Protein AF-A0A966XXE5-F1 (afdb_monomer_lite)

Sequence (181 aa):
MPIALIVLILVLIAVMVFAWRRLRASRRVDFIRHYSLPIGLYEKLRKRRPDLTTKDCQLVGNALRQFFLAHLASGRRFVSMPSQVVDDLWHEFILYTRNYQDFCHEAFGRFMHHTPAVVMTGEKNANSGLRRCWWYACKEENINPRKPLRLPLLFALDAKLNIADGFRYLPNCHITGLQAG

Foldseek 3Di:
DVVVVVVVVVVVVVVVVVVVVVVLLVQLLVCLQPPDQDPCLLVQLCVVVVLDDPVLSVLLSNLLSLQLQLCSVLVNDAAAQQKPSNVSSVVSSVVVVVSQQVNCCSNPVGHDDDDDNVVVPPDPVHLVRHLSSLCSLCVVVVADSVQGPDGRSSNCSCVVSVPPQIFDDDSPDPSDDRPRD

Radius of gyration: 19.24 Å; chains: 1; bounding box: 54×40×59 Å

Structure (mmCIF, N/CA/C/O backbone):
data_AF-A0A966XXE5-F1
#
_entry.id   AF-A0A966XXE5-F1
#
loop_
_atom_site.group_PDB
_atom_site.id
_atom_site.type_symbol
_atom_site.label_atom_id
_atom_site.label_alt_id
_atom_site.label_comp_id
_atom_site.label_asym_id
_atom_site.label_entity_id
_atom_site.label_seq_id
_atom_site.pdbx_PDB_ins_code
_atom_site.Cartn_x
_atom_site.Cartn_y
_atom_site.Cartn_z
_atom_site.occupancy
_atom_site.B_iso_or_equiv
_atom_site.auth_seq_id
_atom_site.auth_comp_id
_atom_site.auth_asym_id
_atom_site.auth_atom_id
_atom_site.pdbx_PDB_model_num
ATOM 1 N N . MET A 1 1 ? -32.373 5.607 40.823 1.00 66.25 1 MET A N 1
ATOM 2 C CA . MET A 1 1 ? -32.800 6.073 39.482 1.00 66.25 1 MET A CA 1
ATOM 3 C C . MET A 1 1 ? -31.723 6.843 38.703 1.00 66.25 1 MET A C 1
ATOM 5 O O . MET A 1 1 ? -31.506 6.461 37.560 1.00 66.25 1 MET A O 1
ATOM 9 N N . PRO A 1 2 ? -30.987 7.832 39.257 1.00 87.88 2 PRO A N 1
ATOM 10 C CA . PRO A 1 2 ? -30.002 8.592 38.466 1.00 87.88 2 PRO A CA 1
ATOM 11 C C . PRO A 1 2 ? -28.780 7.760 38.042 1.00 87.88 2 PRO A C 1
ATOM 13 O O . PRO A 1 2 ? -28.294 7.909 36.928 1.00 87.88 2 PRO A O 1
ATOM 16 N N . ILE A 1 3 ? -28.335 6.814 38.879 1.00 92.75 3 ILE A N 1
ATOM 17 C CA . ILE A 1 3 ? -27.187 5.938 38.575 1.00 92.75 3 ILE A CA 1
ATOM 18 C C . ILE A 1 3 ? -27.462 5.051 37.351 1.00 92.75 3 ILE A C 1
ATOM 20 O O . ILE A 1 3 ? -26.616 4.944 36.471 1.00 92.75 3 ILE A O 1
ATOM 24 N N . ALA A 1 4 ? -28.656 4.459 37.254 1.00 93.69 4 ALA A N 1
ATOM 25 C CA . ALA A 1 4 ? -29.028 3.610 36.120 1.00 93.69 4 ALA A CA 1
ATOM 26 C C . ALA A 1 4 ? -29.073 4.399 34.800 1.00 93.69 4 ALA A C 1
ATOM 28 O O . ALA A 1 4 ? -28.606 3.908 33.775 1.00 93.69 4 ALA A O 1
ATOM 29 N N . LEU A 1 5 ? -29.569 5.641 34.840 1.00 95.94 5 LEU A N 1
ATOM 30 C CA . LEU A 1 5 ? -29.577 6.537 33.684 1.00 95.94 5 LEU A CA 1
ATOM 31 C C . LEU A 1 5 ? -28.152 6.918 33.254 1.00 95.94 5 LEU A C 1
ATOM 33 O O . LEU A 1 5 ? -27.840 6.872 32.068 1.00 95.94 5 LEU A O 1
ATOM 37 N N . ILE A 1 6 ? -27.269 7.230 34.210 1.00 96.75 6 ILE A N 1
ATOM 38 C CA . ILE A 1 6 ? -25.854 7.527 33.936 1.00 96.75 6 ILE A CA 1
ATOM 39 C C . ILE A 1 6 ? -25.163 6.318 33.294 1.00 96.75 6 ILE A C 1
ATOM 41 O O . ILE A 1 6 ? -24.502 6.466 32.268 1.00 96.75 6 ILE A O 1
ATOM 45 N N . VAL A 1 7 ? -25.345 5.117 33.851 1.00 97.31 7 VAL A N 1
ATOM 46 C CA . VAL A 1 7 ? -24.767 3.883 33.295 1.00 97.31 7 VAL A CA 1
ATOM 47 C C . VAL A 1 7 ? -25.273 3.636 31.873 1.00 97.31 7 VAL A C 1
ATOM 49 O O . VAL A 1 7 ? -24.467 3.360 30.986 1.00 97.31 7 VAL A O 1
ATOM 52 N N . LEU A 1 8 ? -26.575 3.796 31.624 1.00 97.50 8 LEU A N 1
ATOM 53 C CA . LEU A 1 8 ? -27.151 3.646 30.288 1.00 97.50 8 LEU A CA 1
ATOM 54 C C . LEU A 1 8 ? -26.536 4.634 29.286 1.00 97.50 8 LEU A C 1
ATOM 56 O O . LEU A 1 8 ? -26.139 4.228 28.195 1.00 97.50 8 LEU A O 1
ATOM 60 N N . ILE A 1 9 ? -26.396 5.909 29.661 1.00 97.62 9 ILE A N 1
ATOM 61 C CA . ILE A 1 9 ? -25.771 6.933 28.812 1.00 97.62 9 ILE A CA 1
ATOM 62 C C . ILE A 1 9 ? -24.317 6.563 28.492 1.00 97.62 9 ILE A C 1
ATOM 64 O O . ILE A 1 9 ? -23.912 6.627 27.331 1.00 97.62 9 ILE A O 1
ATOM 68 N N . LEU A 1 10 ? -23.536 6.123 29.484 1.00 97.94 10 LEU A N 1
ATOM 69 C CA . LEU A 1 10 ? -22.144 5.710 29.272 1.00 97.94 10 LEU A CA 1
ATOM 70 C C . LEU A 1 10 ? -22.034 4.513 28.320 1.00 97.94 10 LEU A C 1
ATOM 72 O O . LEU A 1 10 ? -21.169 4.505 27.442 1.00 97.94 10 LEU A O 1
ATOM 76 N N . VAL A 1 11 ? -22.930 3.530 28.445 1.00 98.00 11 VAL A N 1
ATOM 77 C CA . VAL A 1 11 ? -22.993 2.380 27.532 1.00 98.00 11 VAL A CA 1
ATOM 78 C C . VAL A 1 11 ? -23.339 2.833 26.112 1.00 98.00 11 VAL A C 1
ATOM 80 O O . VAL A 1 11 ? -22.660 2.433 25.165 1.00 98.00 11 VAL A O 1
ATOM 83 N N . LEU A 1 12 ? -24.332 3.710 25.945 1.00 98.00 12 LEU A N 1
ATOM 84 C CA . LEU A 1 12 ? -24.717 4.242 24.633 1.00 98.00 12 LEU A CA 1
ATOM 85 C C . LEU A 1 12 ? -23.574 5.025 23.972 1.00 98.00 12 LEU A C 1
ATOM 87 O O . LEU A 1 12 ? -23.303 4.830 22.785 1.00 98.00 12 LEU A O 1
ATOM 91 N N . ILE A 1 13 ? -22.852 5.852 24.734 1.00 97.88 13 ILE A N 1
ATOM 92 C CA . ILE A 1 13 ? -21.663 6.566 24.247 1.00 97.88 13 ILE A CA 1
ATOM 93 C C . ILE A 1 13 ? -20.580 5.572 23.815 1.00 97.88 13 ILE A C 1
ATOM 95 O O . ILE A 1 13 ? -20.019 5.713 22.727 1.00 97.88 13 ILE A O 1
ATOM 99 N N . ALA A 1 14 ? -20.300 4.542 24.619 1.00 97.44 14 ALA A N 1
ATOM 100 C CA . ALA A 1 14 ? -19.296 3.535 24.286 1.00 97.44 14 ALA A CA 1
ATOM 101 C C . ALA A 1 14 ? -19.641 2.782 22.988 1.00 97.44 14 ALA A C 1
ATOM 103 O O . ALA A 1 14 ? -18.774 2.613 22.124 1.00 97.44 14 ALA A O 1
ATOM 104 N N . VAL A 1 15 ? -20.909 2.394 22.812 1.00 97.75 15 VAL A N 1
ATOM 105 C CA . VAL A 1 15 ? -21.410 1.753 21.585 1.00 97.75 15 VAL A CA 1
ATOM 106 C C . VAL A 1 15 ? -21.272 2.689 20.384 1.00 97.75 15 VAL A C 1
ATOM 108 O O . VAL A 1 15 ? -20.756 2.279 19.343 1.00 97.75 15 VAL A O 1
ATOM 111 N N . MET A 1 16 ? -21.658 3.958 20.529 1.00 97.56 16 MET A N 1
ATOM 112 C CA . MET A 1 16 ? -21.568 4.957 19.463 1.00 97.56 16 MET A CA 1
ATOM 113 C C . MET A 1 16 ? -20.117 5.213 19.037 1.00 97.56 16 MET A C 1
ATOM 115 O O . MET A 1 16 ? -19.809 5.214 17.844 1.00 97.56 16 MET A O 1
ATOM 119 N N . VAL A 1 17 ? -19.195 5.353 19.995 1.00 97.06 17 VAL A N 1
ATOM 120 C CA . VAL A 1 17 ? -17.760 5.507 19.716 1.00 97.06 17 VAL A CA 1
ATOM 121 C C . VAL A 1 17 ? -17.206 4.259 19.033 1.00 97.06 17 VAL A C 1
ATOM 123 O O . VAL A 1 17 ? -16.448 4.375 18.067 1.00 97.06 17 VAL A O 1
ATOM 126 N N . PHE A 1 18 ? -17.575 3.061 19.489 1.00 96.56 18 PHE A N 1
ATOM 127 C CA . PHE A 1 18 ? -17.141 1.815 18.862 1.00 96.56 18 PHE A CA 1
ATOM 128 C C . PHE A 1 18 ? -17.624 1.710 17.409 1.00 96.56 18 PHE A C 1
ATOM 130 O O . PHE A 1 18 ? -16.816 1.438 16.514 1.00 96.56 18 PHE A O 1
ATOM 137 N N . ALA A 1 19 ? -18.904 1.996 17.158 1.00 96.56 19 ALA A N 1
ATOM 138 C CA . ALA A 1 19 ? -19.490 2.001 15.822 1.00 96.56 19 ALA A CA 1
ATOM 139 C C . ALA A 1 19 ? -18.803 3.031 14.912 1.00 96.56 19 ALA A C 1
ATOM 141 O O . ALA A 1 19 ? -18.364 2.693 13.813 1.00 96.56 19 ALA A O 1
ATOM 142 N N . TRP A 1 20 ? -18.603 4.261 15.392 1.00 96.25 20 TRP A N 1
ATOM 143 C CA . TRP A 1 20 ? -17.900 5.301 14.640 1.00 96.25 20 TRP A CA 1
ATOM 144 C C . TRP A 1 20 ? -16.457 4.906 14.307 1.00 96.25 20 TRP A C 1
ATOM 146 O O . TRP A 1 20 ? -16.012 5.086 13.173 1.00 96.25 20 TRP A O 1
ATOM 156 N N . ARG A 1 21 ? -15.721 4.306 15.254 1.00 94.06 21 ARG A N 1
ATOM 157 C CA . ARG A 1 21 ? -14.352 3.819 15.013 1.00 94.06 21 ARG A CA 1
ATOM 158 C C . ARG A 1 21 ? -14.319 2.723 13.952 1.00 94.06 21 ARG A C 1
ATOM 160 O O . ARG A 1 21 ? -13.425 2.737 13.107 1.00 94.06 21 ARG A O 1
ATOM 167 N N . ARG A 1 22 ? -15.284 1.799 13.977 1.00 93.69 22 ARG A N 1
ATOM 168 C CA . ARG A 1 22 ? -15.431 0.733 12.974 1.00 93.69 22 ARG A CA 1
ATOM 169 C C . ARG A 1 22 ? -15.753 1.303 11.593 1.00 93.69 22 ARG A C 1
ATOM 171 O O . ARG A 1 22 ? -15.059 0.972 10.636 1.00 93.69 22 ARG A O 1
ATOM 178 N N . LEU A 1 23 ? -16.725 2.210 11.504 1.00 95.06 23 LEU A N 1
ATOM 179 C CA . LEU A 1 23 ? -17.092 2.881 10.254 1.00 95.06 23 LEU A CA 1
ATOM 180 C C . LEU A 1 23 ? -15.924 3.685 9.683 1.00 95.06 23 LEU A C 1
ATOM 182 O O . LEU A 1 23 ? -15.615 3.577 8.501 1.00 95.06 23 LEU A O 1
ATOM 186 N N . ARG A 1 24 ? -15.221 4.449 10.525 1.00 95.06 24 ARG A N 1
ATOM 187 C CA . ARG A 1 24 ? -14.042 5.211 10.106 1.00 95.06 24 ARG A CA 1
ATOM 188 C C . ARG A 1 24 ? -12.922 4.299 9.609 1.00 95.06 24 ARG A C 1
ATOM 190 O O . ARG A 1 24 ? -12.264 4.647 8.636 1.00 95.06 24 ARG A O 1
ATOM 197 N N . ALA A 1 25 ? -12.702 3.151 10.251 1.00 93.81 25 ALA A N 1
ATOM 198 C CA . ALA A 1 25 ? -11.729 2.169 9.779 1.00 93.81 25 ALA A CA 1
ATOM 199 C C . ALA A 1 25 ? -12.117 1.598 8.405 1.00 93.81 25 ALA A C 1
ATOM 201 O O . ALA A 1 25 ? -11.260 1.544 7.528 1.00 93.81 25 ALA A O 1
ATOM 202 N N . SER A 1 26 ? -13.395 1.258 8.194 1.00 96.19 26 SER A N 1
ATOM 203 C CA . SER A 1 26 ? -13.898 0.790 6.892 1.00 96.19 26 SER A CA 1
ATOM 204 C C . SER A 1 26 ? -13.707 1.840 5.801 1.00 96.19 26 SER A C 1
ATOM 206 O O . SER A 1 26 ? -13.093 1.555 4.782 1.00 96.19 26 SER A O 1
ATOM 208 N N . ARG A 1 27 ? -14.117 3.091 6.054 1.00 97.75 27 ARG A N 1
ATOM 209 C CA . ARG A 1 27 ? -13.975 4.188 5.081 1.00 97.75 27 ARG A CA 1
ATOM 210 C C . ARG A 1 27 ? -12.526 4.408 4.647 1.00 97.75 27 ARG A C 1
ATOM 212 O O . ARG A 1 27 ? -12.280 4.670 3.479 1.00 97.75 27 ARG A O 1
ATOM 219 N N . ARG A 1 28 ? -11.565 4.285 5.570 1.00 98.38 28 ARG A N 1
ATOM 220 C CA . ARG A 1 28 ? -10.131 4.405 5.253 1.00 98.38 28 ARG A CA 1
ATOM 221 C C . ARG A 1 28 ? -9.637 3.261 4.364 1.00 98.38 28 ARG A C 1
ATOM 223 O O . ARG A 1 28 ? -8.838 3.501 3.467 1.00 98.38 28 ARG A O 1
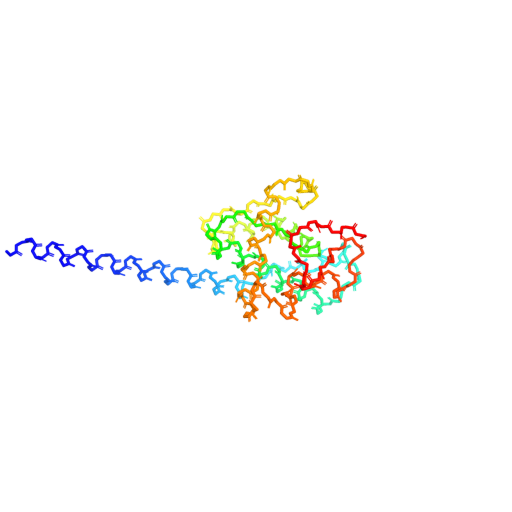ATOM 230 N N . VAL A 1 29 ? -10.114 2.038 4.597 1.00 98.19 29 VAL A N 1
ATOM 231 C CA . VAL A 1 29 ? -9.820 0.883 3.731 1.00 98.19 29 VAL A CA 1
ATOM 232 C C . VAL A 1 29 ? -10.388 1.110 2.331 1.00 98.19 29 VAL A C 1
ATOM 234 O O . VAL A 1 29 ? -9.655 0.984 1.351 1.00 98.19 29 VAL A O 1
ATOM 237 N N . ASP A 1 30 ? -11.657 1.507 2.239 1.00 98.19 30 ASP A N 1
ATOM 238 C CA . ASP A 1 30 ? -12.328 1.752 0.959 1.00 98.19 30 ASP A CA 1
ATOM 239 C C . ASP A 1 30 ? -11.669 2.899 0.188 1.00 98.19 30 ASP A C 1
ATOM 241 O O . ASP A 1 30 ? -11.454 2.780 -1.020 1.00 98.19 30 ASP A O 1
ATOM 245 N N . PHE A 1 31 ? -11.269 3.963 0.891 1.00 98.69 31 PHE A N 1
ATOM 246 C CA . PHE A 1 31 ? -10.501 5.067 0.325 1.00 98.69 31 PHE A CA 1
ATOM 247 C C . PHE A 1 31 ? -9.190 4.582 -0.300 1.00 98.69 31 PHE A C 1
ATOM 249 O O . PHE A 1 31 ? -8.942 4.864 -1.467 1.00 98.69 31 PHE A O 1
ATOM 256 N N . ILE A 1 32 ? -8.370 3.808 0.425 1.00 98.62 32 ILE A N 1
ATOM 257 C CA . ILE A 1 32 ? -7.089 3.310 -0.108 1.00 98.62 32 ILE A CA 1
ATOM 258 C C . ILE A 1 32 ? -7.313 2.423 -1.340 1.00 98.62 32 ILE A C 1
ATOM 260 O O . ILE A 1 32 ? -6.593 2.565 -2.327 1.00 98.62 32 ILE A O 1
ATOM 264 N N . ARG A 1 33 ? -8.312 1.530 -1.308 1.00 97.62 33 ARG A N 1
ATOM 265 C CA . ARG A 1 33 ? -8.606 0.597 -2.412 1.00 97.62 33 ARG A CA 1
ATOM 266 C C . ARG A 1 33 ? -8.994 1.307 -3.708 1.00 97.62 33 AR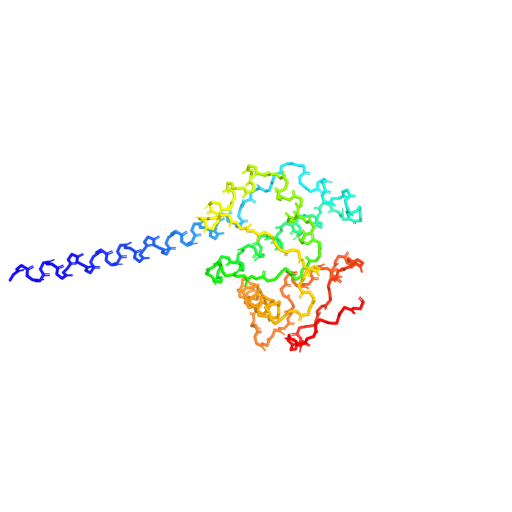G A C 1
ATOM 268 O O . ARG A 1 33 ? -8.582 0.866 -4.777 1.00 97.62 33 ARG A O 1
ATOM 275 N N . HIS A 1 34 ? -9.740 2.405 -3.611 1.00 97.62 34 HIS A N 1
ATOM 276 C CA . HIS A 1 34 ? -10.285 3.111 -4.775 1.00 97.62 34 HIS A CA 1
ATOM 277 C C . HIS A 1 34 ? -9.576 4.436 -5.075 1.00 97.62 34 HIS A C 1
ATOM 279 O O . HIS A 1 34 ? -9.964 5.143 -6.004 1.00 97.62 34 HIS A O 1
ATOM 285 N N . TYR A 1 35 ? -8.527 4.780 -4.321 1.00 97.94 35 TYR A N 1
ATOM 286 C CA . TYR A 1 35 ? -7.781 6.012 -4.543 1.00 97.94 35 TYR A CA 1
ATOM 287 C C . TYR A 1 35 ? -7.220 6.056 -5.965 1.00 97.94 35 TYR A C 1
ATOM 289 O O . TYR A 1 35 ? -6.522 5.134 -6.405 1.00 97.94 35 TYR A O 1
ATOM 297 N N . SER A 1 36 ? -7.511 7.143 -6.674 1.00 96.94 36 SER A N 1
ATOM 298 C CA . SER A 1 36 ? -6.969 7.409 -8.003 1.00 96.94 36 SER A CA 1
ATOM 299 C C . SER A 1 36 ? -5.612 8.084 -7.857 1.00 96.94 36 SER A C 1
ATOM 301 O O . SER A 1 36 ? -5.520 9.196 -7.341 1.00 96.94 36 SER A O 1
ATOM 303 N N . LEU A 1 37 ? -4.557 7.390 -8.284 1.00 96.75 37 LEU A N 1
ATOM 304 C CA . LEU A 1 37 ? -3.207 7.945 -8.264 1.00 96.75 37 LEU A CA 1
ATOM 305 C C . LEU A 1 37 ? -3.109 9.156 -9.215 1.00 96.75 37 LEU A C 1
ATOM 307 O O . LEU A 1 37 ? -3.824 9.186 -10.220 1.00 96.75 37 LEU A O 1
ATOM 311 N N . PRO A 1 38 ? -2.242 10.144 -8.919 1.00 97.12 38 PRO A N 1
ATOM 312 C CA . PRO A 1 38 ? -2.091 11.339 -9.743 1.00 97.12 38 PRO A CA 1
ATOM 313 C C . PRO A 1 38 ? -1.801 11.047 -11.220 1.00 97.12 38 PRO A C 1
ATOM 315 O O . PRO A 1 38 ? -1.063 10.121 -11.562 1.00 97.12 38 PRO A O 1
ATOM 318 N N . ILE A 1 39 ? -2.338 11.898 -12.096 1.00 94.62 39 ILE A N 1
ATOM 319 C CA . ILE A 1 39 ? -2.039 11.881 -13.533 1.00 94.62 39 ILE A CA 1
ATOM 320 C C . ILE A 1 39 ? -0.533 12.112 -13.734 1.00 94.62 39 ILE A C 1
ATOM 322 O O . ILE A 1 39 ? 0.079 12.936 -13.049 1.00 94.62 39 ILE A O 1
ATOM 326 N N . GLY A 1 40 ? 0.082 11.387 -14.667 1.00 95.69 40 GLY A N 1
ATOM 327 C CA . GLY A 1 40 ? 1.519 11.485 -14.920 1.00 95.69 40 GLY A CA 1
ATOM 328 C C . GLY A 1 40 ? 2.373 10.561 -14.044 1.00 95.69 40 GLY A C 1
ATOM 329 O O . GLY A 1 40 ? 3.560 10.396 -14.329 1.00 95.69 40 GLY A O 1
ATOM 330 N N . LEU A 1 41 ? 1.815 9.965 -12.979 1.00 97.25 41 LEU A N 1
ATOM 331 C CA . LEU A 1 41 ? 2.604 9.174 -12.032 1.00 97.25 41 LEU A CA 1
ATOM 332 C C . LEU A 1 41 ? 3.167 7.899 -12.679 1.00 97.25 41 LEU A C 1
ATOM 334 O O . LEU A 1 41 ? 4.338 7.569 -12.495 1.00 97.25 41 LEU A O 1
ATOM 338 N N . TYR A 1 42 ? 2.360 7.185 -13.466 1.00 97.25 42 TYR A N 1
ATOM 339 C CA . TYR A 1 42 ? 2.827 5.975 -14.148 1.00 97.25 42 TYR A CA 1
ATOM 340 C C . TYR A 1 42 ? 3.819 6.291 -15.268 1.00 97.25 42 TYR A C 1
ATOM 342 O O . TYR A 1 42 ? 4.728 5.507 -15.527 1.00 97.25 42 TYR A O 1
ATOM 350 N N . GLU A 1 43 ? 3.696 7.450 -15.907 1.00 96.75 43 GLU A N 1
ATOM 351 C CA . GLU A 1 43 ? 4.661 7.944 -16.880 1.00 96.75 43 GLU A CA 1
ATOM 352 C C . GLU A 1 43 ? 6.020 8.197 -16.220 1.00 96.75 43 GLU A C 1
ATOM 354 O O . GLU A 1 43 ? 7.050 7.861 -16.802 1.00 96.75 43 GLU A O 1
ATOM 359 N N . LYS A 1 44 ? 6.042 8.734 -14.993 1.00 97.00 44 LYS A N 1
ATOM 360 C CA . LYS A 1 44 ? 7.274 8.888 -14.203 1.00 97.00 44 LYS A CA 1
ATOM 361 C C . LYS A 1 44 ? 7.886 7.538 -13.834 1.00 97.00 44 LYS A C 1
ATOM 363 O O . LYS A 1 44 ? 9.074 7.341 -14.082 1.00 97.00 44 LYS A O 1
ATOM 368 N N . LEU A 1 45 ? 7.073 6.582 -13.375 1.00 97.12 45 LEU A N 1
ATOM 369 C CA . LEU A 1 45 ? 7.534 5.213 -13.118 1.00 97.12 45 LEU A CA 1
ATOM 370 C C . LEU A 1 45 ? 8.164 4.590 -14.373 1.00 97.12 45 LEU A C 1
ATOM 372 O O . LEU A 1 45 ? 9.263 4.050 -14.303 1.00 97.12 45 LEU A O 1
ATOM 376 N N . ARG A 1 46 ? 7.510 4.705 -15.533 1.00 97.00 46 ARG A N 1
ATOM 377 C CA . ARG A 1 46 ? 8.012 4.158 -16.804 1.00 97.00 46 ARG A CA 1
ATOM 378 C C . ARG A 1 46 ? 9.293 4.823 -17.292 1.00 97.00 46 ARG A C 1
ATOM 380 O O . ARG A 1 46 ? 10.081 4.171 -17.960 1.00 97.00 46 ARG A O 1
ATOM 387 N N . LYS A 1 47 ? 9.548 6.089 -16.949 1.00 95.94 47 LYS A N 1
ATOM 388 C CA . LYS A 1 47 ? 10.855 6.711 -17.229 1.00 95.94 47 LYS A CA 1
ATOM 389 C C . LYS A 1 47 ? 11.986 6.024 -16.464 1.00 95.94 47 LYS A C 1
ATOM 391 O O . LYS A 1 47 ? 13.082 5.911 -16.997 1.00 95.94 47 LYS A O 1
ATOM 396 N N . ARG A 1 48 ? 11.716 5.560 -15.239 1.00 94.56 48 ARG A N 1
ATOM 397 C CA . ARG A 1 48 ? 12.675 4.811 -14.413 1.00 94.56 48 ARG A CA 1
ATOM 398 C C . ARG A 1 48 ? 12.725 3.321 -14.757 1.00 94.56 48 ARG A C 1
ATOM 400 O O . ARG A 1 48 ? 13.777 2.705 -14.638 1.00 94.56 48 ARG A O 1
ATOM 407 N N . ARG A 1 49 ? 11.598 2.747 -15.179 1.00 95.62 49 ARG A N 1
ATOM 408 C CA . ARG A 1 49 ? 11.430 1.333 -15.543 1.00 95.62 49 ARG A CA 1
ATOM 409 C C . ARG A 1 49 ? 10.813 1.219 -16.947 1.00 95.62 49 ARG A C 1
ATOM 411 O O . ARG A 1 49 ? 9.608 0.972 -17.051 1.00 95.62 49 ARG A O 1
ATOM 418 N N . PRO A 1 50 ? 11.602 1.428 -18.020 1.00 95.38 50 PRO A N 1
ATOM 419 C CA . PRO A 1 50 ? 11.086 1.479 -19.392 1.00 95.38 50 PRO A CA 1
ATOM 420 C C . PRO A 1 50 ? 10.427 0.182 -19.866 1.00 95.38 50 PRO A C 1
ATOM 422 O O . PRO A 1 50 ? 9.526 0.234 -20.700 1.00 95.38 50 PRO A O 1
ATOM 425 N N . ASP A 1 51 ? 10.830 -0.952 -19.291 1.00 93.12 51 ASP A N 1
ATOM 426 C CA . ASP A 1 51 ? 10.332 -2.286 -19.643 1.00 93.12 51 ASP A CA 1
ATOM 427 C C . ASP A 1 51 ? 8.891 -2.547 -19.168 1.00 93.12 51 ASP A C 1
ATOM 429 O O . ASP A 1 51 ? 8.267 -3.526 -19.574 1.00 93.12 51 ASP A O 1
ATOM 433 N N . LEU A 1 52 ? 8.335 -1.677 -18.313 1.00 97.00 52 LEU A N 1
ATOM 434 C CA . LEU A 1 52 ? 6.975 -1.837 -17.803 1.00 97.00 52 LEU A CA 1
ATOM 435 C C . LEU A 1 52 ? 5.930 -1.416 -18.835 1.00 97.00 52 LEU A C 1
ATOM 437 O O . LEU A 1 52 ? 5.882 -0.269 -19.299 1.00 97.00 52 LEU A O 1
ATOM 441 N N . THR A 1 53 ? 4.999 -2.327 -19.106 1.00 97.25 53 THR A N 1
ATOM 442 C CA . THR A 1 53 ? 3.789 -2.014 -19.863 1.00 97.25 53 THR A CA 1
ATOM 443 C C . THR A 1 53 ? 2.794 -1.230 -19.003 1.00 97.25 53 THR A C 1
ATOM 445 O O . THR A 1 53 ? 2.858 -1.211 -17.773 1.00 97.25 53 THR A O 1
ATOM 448 N N . THR A 1 54 ? 1.783 -0.625 -19.634 1.00 95.12 54 THR A N 1
ATOM 449 C CA . THR A 1 54 ? 0.684 0.039 -18.909 1.00 95.12 54 THR A CA 1
ATOM 450 C C . THR A 1 54 ? -0.032 -0.905 -17.937 1.00 95.12 54 THR A C 1
ATOM 452 O O . THR A 1 54 ? -0.417 -0.485 -16.846 1.00 95.12 54 THR A O 1
ATOM 455 N N . LYS A 1 55 ? -0.193 -2.183 -18.308 1.00 97.06 55 LYS A N 1
ATOM 456 C CA . LYS A 1 55 ? -0.805 -3.197 -17.437 1.00 97.06 55 LYS A CA 1
ATOM 457 C C . LYS A 1 55 ? 0.070 -3.474 -16.216 1.00 97.06 55 LYS A C 1
ATOM 459 O O . LYS A 1 55 ? -0.459 -3.587 -15.111 1.00 97.06 55 LYS A O 1
ATOM 464 N N . ASP A 1 56 ? 1.387 -3.511 -16.394 1.00 98.12 56 ASP A N 1
ATOM 465 C CA . ASP A 1 56 ? 2.319 -3.694 -15.281 1.00 98.12 56 ASP A CA 1
ATOM 466 C C . ASP A 1 56 ? 2.253 -2.506 -14.326 1.00 98.12 56 ASP A C 1
ATOM 468 O O . ASP A 1 56 ? 2.113 -2.704 -13.125 1.00 98.12 56 ASP A O 1
ATOM 472 N N . CYS A 1 57 ? 2.218 -1.270 -14.834 1.00 97.94 57 CYS A N 1
ATOM 473 C CA . CYS A 1 57 ? 2.053 -0.081 -13.993 1.00 97.94 57 CYS A CA 1
ATOM 474 C C . CYS A 1 57 ? 0.762 -0.118 -13.160 1.00 97.94 57 CYS A C 1
ATOM 476 O O . CYS A 1 57 ? 0.782 0.211 -11.973 1.00 97.94 57 CYS A O 1
ATOM 478 N N . GLN A 1 58 ? -0.357 -0.558 -13.744 1.00 97.12 58 GLN A N 1
ATOM 479 C CA . GLN A 1 58 ? -1.610 -0.742 -13.003 1.00 97.12 58 GLN A CA 1
ATOM 480 C C . GLN A 1 58 ? -1.467 -1.804 -11.904 1.00 97.12 58 GLN A C 1
ATOM 482 O O . GLN A 1 58 ? -1.958 -1.612 -10.789 1.00 97.12 58 GLN A O 1
ATOM 487 N N . LEU A 1 59 ? -0.758 -2.899 -12.190 1.00 98.19 59 LEU A N 1
ATOM 488 C CA . LEU A 1 59 ? -0.476 -3.950 -11.216 1.00 98.19 59 LEU A CA 1
ATOM 489 C C . LEU A 1 59 ? 0.419 -3.447 -10.069 1.00 98.19 59 LEU A C 1
ATOM 491 O O . LEU A 1 59 ? 0.130 -3.736 -8.907 1.00 98.19 59 LEU A O 1
ATOM 495 N N . VAL A 1 60 ? 1.438 -2.635 -10.374 1.00 98.56 60 VAL A N 1
ATOM 496 C CA . VAL A 1 60 ? 2.283 -1.949 -9.379 1.00 98.56 60 VAL A CA 1
ATOM 497 C C . VAL A 1 60 ? 1.437 -1.007 -8.518 1.00 98.56 60 VAL A C 1
ATOM 499 O O . VAL A 1 60 ? 1.555 -1.025 -7.295 1.00 98.56 60 VAL A O 1
ATOM 502 N N . GLY A 1 61 ? 0.509 -0.251 -9.114 1.00 98.56 61 GLY A N 1
ATOM 503 C CA . GLY A 1 61 ? -0.439 0.586 -8.373 1.00 98.56 61 GLY A CA 1
ATOM 504 C C . GLY A 1 61 ? -1.335 -0.214 -7.417 1.00 98.56 61 GLY A C 1
ATOM 505 O O . GLY A 1 61 ? -1.598 0.220 -6.296 1.00 98.56 61 GLY A O 1
ATOM 506 N N . ASN A 1 62 ? -1.775 -1.411 -7.812 1.00 98.44 62 ASN A N 1
ATOM 507 C CA . ASN A 1 62 ? -2.543 -2.302 -6.935 1.00 98.44 62 ASN A CA 1
ATOM 508 C C . ASN A 1 62 ? -1.701 -2.825 -5.764 1.00 98.44 62 ASN A C 1
ATOM 510 O O . ASN A 1 62 ? -2.168 -2.824 -4.624 1.00 98.44 62 ASN A O 1
ATOM 514 N N . ALA A 1 63 ? -0.449 -3.204 -6.019 1.00 98.56 63 ALA A N 1
ATOM 515 C CA . ALA A 1 63 ? 0.480 -3.610 -4.969 1.00 98.56 63 ALA A CA 1
ATOM 516 C C . ALA A 1 63 ? 0.822 -2.450 -4.012 1.00 98.56 63 ALA A C 1
ATOM 518 O O . ALA A 1 63 ? 0.889 -2.656 -2.800 1.00 98.56 63 ALA A O 1
ATOM 519 N N . LEU A 1 64 ? 0.929 -1.214 -4.513 1.00 98.69 64 LEU A N 1
ATOM 520 C CA . LEU A 1 64 ? 1.101 -0.022 -3.676 1.00 98.69 64 LEU A CA 1
ATOM 521 C C . LEU A 1 64 ? -0.087 0.182 -2.722 1.00 98.69 64 LEU A C 1
ATOM 523 O O . LEU A 1 64 ? 0.100 0.406 -1.525 1.00 98.69 64 LEU A O 1
ATOM 527 N N . ARG A 1 65 ? -1.323 0.033 -3.217 1.00 98.75 65 ARG A N 1
ATOM 528 C CA . ARG A 1 65 ? -2.521 0.071 -2.359 1.00 98.75 65 ARG A CA 1
ATOM 529 C C . ARG A 1 65 ? -2.495 -1.042 -1.313 1.00 98.75 65 ARG A C 1
ATOM 531 O O . ARG A 1 65 ? -2.801 -0.782 -0.152 1.00 98.75 65 ARG A O 1
ATOM 538 N N . GLN A 1 66 ? -2.077 -2.253 -1.685 1.00 98.69 66 GLN A N 1
ATOM 539 C CA . GLN A 1 66 ? -1.913 -3.360 -0.738 1.00 98.69 66 GLN A CA 1
ATOM 540 C C . GLN A 1 66 ? -0.894 -3.029 0.364 1.00 98.69 66 GLN A C 1
ATOM 542 O O . GLN A 1 66 ? -1.147 -3.311 1.537 1.00 98.69 66 GLN A O 1
ATOM 547 N N . PHE A 1 67 ? 0.224 -2.384 0.024 1.00 98.50 67 PHE A N 1
ATOM 548 C CA . PHE A 1 67 ? 1.213 -1.932 1.005 1.00 98.50 67 PHE A CA 1
ATOM 549 C C . PHE A 1 67 ? 0.615 -0.915 1.992 1.00 98.50 67 PHE A C 1
ATOM 551 O O . PHE A 1 67 ? 0.758 -1.060 3.211 1.00 98.50 67 PHE A O 1
ATOM 558 N N . PHE A 1 68 ? -0.133 0.071 1.494 1.00 98.62 68 PHE A N 1
ATOM 559 C CA . PHE A 1 68 ? -0.824 1.047 2.339 1.00 98.62 68 PHE A CA 1
ATOM 560 C C . PHE A 1 68 ? -1.896 0.413 3.233 1.00 98.62 68 PHE A C 1
ATOM 562 O O . PHE A 1 68 ? -2.011 0.771 4.410 1.00 98.62 68 PHE A O 1
ATOM 569 N N . LEU A 1 69 ? -2.635 -0.578 2.728 1.00 98.69 69 LEU A N 1
ATOM 570 C CA . LEU A 1 69 ? -3.572 -1.366 3.530 1.00 98.69 69 LEU A CA 1
ATOM 571 C C . LEU A 1 69 ? -2.850 -2.148 4.629 1.00 98.69 69 LEU A C 1
ATOM 573 O O . LEU A 1 69 ? -3.315 -2.156 5.769 1.00 98.69 69 LEU A O 1
ATOM 577 N N . ALA A 1 70 ? -1.688 -2.739 4.338 1.00 98.12 70 ALA A N 1
ATOM 578 C CA . ALA A 1 70 ? -0.880 -3.428 5.339 1.00 98.12 70 ALA A CA 1
ATOM 579 C C . ALA A 1 70 ? -0.411 -2.475 6.452 1.00 98.12 70 ALA A C 1
ATOM 581 O O . ALA A 1 70 ? -0.515 -2.807 7.639 1.00 98.12 70 ALA A O 1
ATOM 582 N N . HIS A 1 71 ? 0.033 -1.264 6.098 1.00 98.00 71 HIS A N 1
ATOM 583 C CA . HIS A 1 71 ? 0.357 -0.222 7.073 1.00 98.00 71 HIS A CA 1
ATOM 584 C C . HIS A 1 71 ? -0.859 0.144 7.938 1.00 98.00 71 HIS A C 1
ATOM 586 O O . HIS A 1 71 ? -0.769 0.097 9.171 1.00 98.00 71 HIS A O 1
ATOM 592 N N . LEU A 1 72 ? -2.007 0.447 7.321 1.00 98.12 72 LEU A N 1
ATOM 593 C CA . LEU A 1 72 ? -3.236 0.814 8.027 1.00 98.12 72 LEU A CA 1
ATOM 594 C C . LEU A 1 72 ? -3.697 -0.302 8.979 1.00 98.12 72 LEU A C 1
ATOM 596 O O . LEU A 1 72 ? -3.879 -0.055 10.176 1.00 98.12 72 LEU A O 1
ATOM 600 N N . ALA A 1 73 ? -3.826 -1.531 8.469 1.00 97.44 73 ALA A N 1
ATOM 601 C CA . ALA A 1 73 ? -4.286 -2.703 9.213 1.00 97.44 73 ALA A CA 1
ATOM 602 C C . ALA A 1 73 ? -3.364 -3.050 10.390 1.00 97.44 73 ALA A C 1
ATOM 604 O O . ALA A 1 73 ? -3.818 -3.544 11.421 1.00 97.44 73 ALA A O 1
ATOM 605 N N . SER A 1 74 ? -2.079 -2.704 10.290 1.00 96.25 74 SER A N 1
ATOM 606 C CA . SER A 1 74 ? -1.118 -2.863 11.378 1.00 96.25 74 SER A CA 1
ATOM 607 C C . SER A 1 74 ? -1.263 -1.891 12.552 1.00 96.25 74 SER A C 1
ATOM 609 O O . SER A 1 74 ? -0.446 -1.920 13.479 1.00 96.25 74 SER A O 1
ATOM 611 N N . GLY A 1 75 ? -2.274 -1.021 12.522 1.00 95.88 75 GLY A N 1
ATOM 612 C CA . GLY A 1 75 ? -2.403 0.084 13.461 1.00 95.88 75 GLY A CA 1
ATOM 613 C C . GLY A 1 75 ? -1.466 1.240 13.119 1.00 95.88 75 GLY A C 1
ATOM 614 O O . GLY A 1 75 ? -1.083 1.984 14.021 1.00 95.88 75 GLY A O 1
ATOM 615 N N . ARG A 1 76 ? -1.094 1.394 11.838 1.00 95.50 76 ARG A N 1
ATOM 616 C CA . ARG A 1 76 ? -0.149 2.414 11.344 1.00 95.50 76 ARG A CA 1
ATOM 617 C C . ARG A 1 76 ? 1.241 2.281 11.972 1.00 95.50 76 ARG A C 1
ATOM 619 O O . ARG A 1 76 ? 1.916 3.282 12.218 1.00 95.50 76 ARG A O 1
ATOM 626 N N . ARG A 1 77 ? 1.651 1.047 12.281 1.00 93.25 77 ARG A N 1
ATOM 627 C CA . ARG A 1 77 ? 3.016 0.724 12.713 1.00 93.25 77 ARG A CA 1
ATOM 628 C C . ARG A 1 77 ? 3.920 0.618 11.489 1.00 93.25 77 ARG A C 1
ATOM 630 O O . ARG A 1 77 ? 3.444 0.416 10.373 1.00 93.25 77 ARG A O 1
ATOM 637 N N . PHE A 1 78 ? 5.222 0.736 11.712 1.00 91.69 78 PHE A N 1
ATOM 638 C CA . PHE A 1 78 ? 6.205 0.550 10.654 1.00 91.69 78 PHE A CA 1
ATOM 639 C C . PHE A 1 78 ? 6.049 -0.829 9.982 1.00 91.69 78 PHE A C 1
ATOM 641 O O . PHE A 1 78 ? 5.938 -1.852 10.669 1.00 91.69 78 PHE A O 1
ATOM 648 N N . VAL A 1 79 ? 6.029 -0.826 8.649 1.00 92.88 79 VAL A N 1
ATOM 649 C CA . VAL A 1 79 ? 6.054 -1.993 7.759 1.00 92.88 79 VAL A CA 1
ATOM 650 C C . VAL A 1 79 ? 7.138 -1.751 6.714 1.00 92.88 79 VAL A C 1
ATOM 652 O O . VAL A 1 79 ? 7.267 -0.634 6.222 1.00 92.88 79 VAL A O 1
ATOM 655 N N . SER A 1 80 ? 7.909 -2.782 6.385 1.00 92.31 80 SER A N 1
ATOM 656 C CA . SER A 1 80 ? 8.963 -2.684 5.370 1.00 92.31 80 SER A CA 1
ATOM 657 C C . SER A 1 80 ? 8.375 -2.935 3.987 1.00 92.31 80 SER A C 1
ATOM 659 O O . SER A 1 80 ? 7.519 -3.812 3.848 1.00 92.31 80 SER A O 1
ATOM 661 N N . MET A 1 81 ? 8.828 -2.178 2.987 1.00 94.62 81 MET A N 1
ATOM 662 C CA . MET A 1 81 ? 8.460 -2.383 1.586 1.00 94.62 81 MET A CA 1
ATOM 663 C C . MET A 1 81 ? 9.127 -3.665 1.052 1.00 94.62 81 MET A C 1
ATOM 665 O O . MET A 1 81 ? 10.350 -3.757 1.124 1.00 94.62 81 MET A O 1
ATOM 669 N N . PRO A 1 82 ? 8.369 -4.661 0.549 1.00 94.62 82 PRO A N 1
ATOM 670 C CA . PRO A 1 82 ? 8.922 -5.927 0.057 1.00 94.62 82 PRO A CA 1
ATOM 671 C C . PRO A 1 82 ? 9.055 -5.977 -1.476 1.00 94.62 82 PRO A C 1
ATOM 673 O O . PRO A 1 82 ? 9.227 -7.055 -2.032 1.00 94.62 82 PRO A O 1
ATOM 676 N N . SER A 1 83 ? 8.893 -4.853 -2.178 1.00 95.81 83 SER A N 1
ATOM 677 C CA . SER A 1 83 ? 8.984 -4.792 -3.640 1.00 95.81 83 SER A CA 1
ATOM 678 C C . SER A 1 83 ? 9.678 -3.511 -4.077 1.00 95.81 83 SER A C 1
ATOM 680 O O . SER A 1 83 ? 9.229 -2.415 -3.739 1.00 95.81 83 SER A O 1
ATOM 682 N N . GLN A 1 84 ? 10.752 -3.655 -4.849 1.00 95.56 84 GLN A N 1
ATOM 683 C CA . GLN A 1 84 ? 11.541 -2.546 -5.369 1.00 95.56 84 GLN A CA 1
ATOM 684 C C . GLN A 1 84 ? 10.741 -1.719 -6.379 1.00 95.56 84 GLN A C 1
ATOM 686 O O . GLN A 1 84 ? 10.769 -0.492 -6.328 1.00 95.56 84 GLN A O 1
ATOM 691 N N . VAL A 1 85 ? 9.958 -2.355 -7.261 1.00 97.50 85 VAL A N 1
ATOM 692 C CA . VAL A 1 85 ? 9.152 -1.608 -8.246 1.00 97.50 85 VAL A CA 1
ATOM 693 C C . VAL A 1 85 ? 7.997 -0.839 -7.595 1.00 97.50 85 VAL A C 1
ATOM 695 O O . VAL A 1 85 ? 7.623 0.239 -8.060 1.00 97.50 85 VAL A O 1
ATOM 698 N N . VAL A 1 86 ? 7.439 -1.355 -6.494 1.00 98.06 86 VAL A N 1
ATOM 699 C CA . VAL A 1 86 ? 6.428 -0.631 -5.704 1.00 98.06 86 VAL A CA 1
ATOM 700 C C . VAL A 1 86 ? 7.070 0.507 -4.921 1.00 98.06 86 VAL A C 1
ATOM 702 O O . VAL A 1 86 ? 6.473 1.581 -4.831 1.00 98.06 86 VAL A O 1
ATOM 705 N N . ASP A 1 87 ? 8.279 0.301 -4.395 1.00 96.94 87 ASP A N 1
ATOM 706 C CA . ASP A 1 87 ? 9.055 1.358 -3.750 1.00 96.94 87 ASP A CA 1
ATOM 707 C C . ASP A 1 87 ? 9.328 2.506 -4.727 1.00 96.94 87 ASP A C 1
ATOM 709 O O . ASP A 1 87 ? 9.122 3.665 -4.383 1.00 96.94 87 ASP A O 1
ATOM 713 N N . ASP A 1 88 ? 9.704 2.206 -5.972 1.00 96.94 88 ASP A N 1
ATOM 714 C CA . ASP A 1 88 ? 9.920 3.212 -7.016 1.00 96.94 88 ASP A CA 1
ATOM 715 C C . ASP A 1 88 ? 8.650 4.033 -7.296 1.00 96.94 88 ASP A C 1
ATOM 717 O O . ASP A 1 88 ? 8.711 5.260 -7.367 1.00 96.94 88 ASP A O 1
ATOM 721 N N . LEU A 1 89 ? 7.481 3.386 -7.396 1.00 98.12 89 LEU A N 1
ATOM 722 C CA . LEU A 1 89 ? 6.210 4.099 -7.574 1.00 98.12 89 LEU A CA 1
ATOM 723 C C . LEU A 1 89 ? 5.855 4.958 -6.352 1.00 98.12 89 LEU A C 1
ATOM 725 O O . LEU A 1 89 ? 5.343 6.068 -6.507 1.00 98.12 89 LEU A O 1
ATOM 729 N N . TRP A 1 90 ? 6.106 4.461 -5.138 1.00 97.88 90 TRP A N 1
ATOM 730 C CA . TRP A 1 90 ? 5.849 5.220 -3.915 1.00 97.88 90 TRP A CA 1
ATOM 731 C C . TRP A 1 90 ? 6.763 6.446 -3.820 1.00 97.88 90 TRP A C 1
ATOM 733 O O . TRP A 1 90 ? 6.281 7.533 -3.502 1.00 97.88 90 TRP A O 1
ATOM 743 N N . HIS A 1 91 ? 8.042 6.304 -4.174 1.00 96.50 91 HIS A N 1
ATOM 744 C CA . HIS A 1 91 ? 8.978 7.422 -4.274 1.00 96.50 91 HIS A CA 1
ATOM 745 C C . HIS A 1 91 ? 8.472 8.507 -5.225 1.00 96.50 91 HIS A C 1
ATOM 747 O O . HIS A 1 91 ? 8.421 9.673 -4.837 1.00 96.50 91 HIS A O 1
ATOM 753 N N . GLU A 1 92 ? 8.036 8.135 -6.433 1.00 97.31 92 GLU A N 1
ATOM 754 C CA . GLU A 1 92 ? 7.453 9.101 -7.369 1.00 97.31 92 GLU A CA 1
ATOM 755 C C . GLU A 1 92 ? 6.191 9.750 -6.785 1.00 97.31 92 GLU A C 1
ATOM 757 O O . GLU A 1 92 ? 6.002 10.957 -6.917 1.00 97.31 92 GLU A O 1
ATOM 762 N N . PHE A 1 93 ? 5.347 8.993 -6.074 1.00 98.31 93 PHE A N 1
ATOM 763 C CA . PHE A 1 93 ? 4.117 9.529 -5.487 1.00 98.31 93 PHE A CA 1
ATOM 764 C C . PHE A 1 93 ? 4.391 10.592 -4.413 1.00 98.31 93 PHE A C 1
ATOM 766 O O . PHE A 1 93 ? 3.671 11.588 -4.350 1.00 98.31 93 PHE A O 1
ATOM 773 N N . ILE A 1 94 ? 5.454 10.445 -3.618 1.00 97.56 94 ILE A N 1
ATOM 774 C CA . ILE A 1 94 ? 5.846 11.427 -2.591 1.00 97.56 94 ILE A CA 1
ATOM 775 C C . ILE A 1 94 ? 6.153 12.801 -3.205 1.00 97.56 94 ILE A C 1
ATOM 777 O O . ILE A 1 94 ? 5.887 13.827 -2.575 1.00 97.56 94 ILE A O 1
ATOM 781 N N . LEU A 1 95 ? 6.656 12.839 -4.444 1.00 97.12 95 LEU A N 1
ATOM 782 C CA . LEU A 1 95 ? 6.954 14.086 -5.156 1.00 97.12 95 LEU A CA 1
ATOM 783 C C . LEU A 1 95 ? 5.689 14.856 -5.567 1.00 97.12 95 LEU A C 1
ATOM 785 O O . LEU A 1 95 ? 5.743 16.071 -5.760 1.00 97.12 95 LEU A O 1
ATOM 789 N N . TYR A 1 96 ? 4.529 14.196 -5.622 1.00 97.62 96 TYR A N 1
ATOM 790 C CA . TYR A 1 96 ? 3.223 14.849 -5.750 1.00 97.62 96 TYR A CA 1
ATOM 791 C C . TYR A 1 96 ? 2.760 15.320 -4.369 1.00 97.62 96 TYR A C 1
ATOM 793 O O . TYR A 1 96 ? 1.752 14.860 -3.836 1.00 97.62 96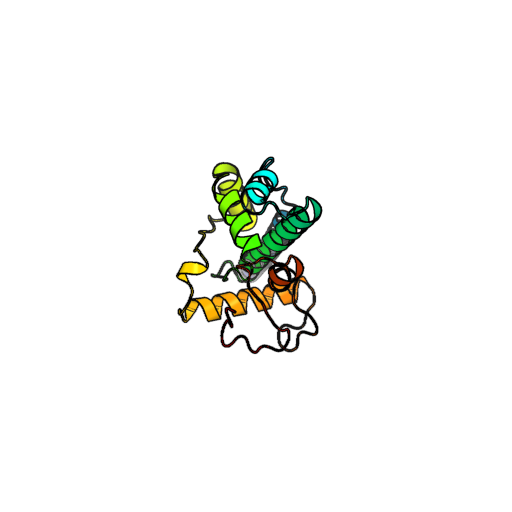 TYR A O 1
ATOM 801 N N . THR A 1 97 ? 3.533 16.226 -3.770 1.00 97.12 97 THR A N 1
ATOM 802 C CA . THR A 1 97 ? 3.514 16.531 -2.329 1.00 97.12 97 THR A CA 1
ATOM 803 C C . THR A 1 97 ? 2.123 16.841 -1.777 1.00 97.12 97 THR A C 1
ATOM 805 O O . THR A 1 97 ? 1.753 16.302 -0.735 1.00 97.12 97 THR A O 1
ATOM 808 N N . ARG A 1 98 ? 1.316 17.638 -2.493 1.00 98.06 98 ARG A N 1
ATOM 809 C CA . ARG A 1 98 ? -0.076 17.935 -2.112 1.00 98.06 98 ARG A CA 1
ATOM 810 C C . ARG A 1 98 ? -0.944 16.676 -2.122 1.00 98.06 98 ARG A C 1
ATOM 812 O O . ARG A 1 98 ? -1.534 16.338 -1.104 1.00 98.06 98 ARG A O 1
ATOM 819 N N . ASN A 1 99 ? -0.958 15.940 -3.235 1.00 98.50 99 ASN A N 1
ATOM 820 C CA . ASN A 1 99 ? -1.722 14.698 -3.358 1.00 98.50 99 ASN A CA 1
ATOM 821 C C . ASN A 1 99 ? -1.298 13.659 -2.315 1.00 98.50 99 ASN A C 1
ATOM 823 O O . ASN A 1 99 ? -2.153 12.981 -1.751 1.00 98.50 99 ASN A O 1
ATOM 827 N N . TYR A 1 100 ? 0.004 13.540 -2.049 1.00 98.56 100 TYR A N 1
ATOM 828 C CA . TYR A 1 100 ? 0.542 12.599 -1.075 1.00 98.56 100 TYR A CA 1
ATOM 829 C C . TYR A 1 100 ? 0.159 12.971 0.360 1.00 98.56 100 TYR A C 1
ATOM 831 O O . TYR A 1 100 ? -0.240 12.104 1.142 1.00 98.56 100 TYR A O 1
ATOM 839 N N . GLN A 1 101 ? 0.228 14.259 0.707 1.00 98.44 101 GLN A N 1
ATOM 840 C CA . GLN A 1 101 ? -0.215 14.762 2.004 1.00 98.44 101 GLN A CA 1
ATOM 841 C C . GLN A 1 101 ? -1.713 14.510 2.220 1.00 98.44 101 GLN A C 1
ATOM 843 O O . GLN A 1 101 ? -2.090 13.957 3.258 1.00 98.44 101 GLN A O 1
ATOM 848 N N . ASP A 1 102 ? -2.545 14.856 1.235 1.00 98.50 102 ASP A N 1
ATOM 849 C CA . ASP A 1 102 ? -3.998 14.673 1.294 1.00 98.50 102 ASP A CA 1
ATOM 850 C C . ASP A 1 102 ? -4.352 13.184 1.396 1.00 98.50 102 ASP A C 1
ATOM 852 O O . ASP A 1 102 ? -5.118 12.773 2.272 1.00 98.50 102 ASP A O 1
ATOM 856 N N . PHE A 1 103 ? -3.704 12.346 0.578 1.00 98.75 103 PHE A N 1
ATOM 857 C CA . PHE A 1 103 ? -3.828 10.894 0.658 1.00 98.75 103 PHE A CA 1
ATOM 858 C C . PHE A 1 103 ? -3.488 10.376 2.055 1.00 98.75 103 PHE A C 1
ATOM 860 O O . PHE A 1 103 ? -4.257 9.605 2.619 1.00 98.75 103 PHE A O 1
ATOM 867 N N . CYS A 1 104 ? -2.372 10.799 2.652 1.00 98.56 104 CYS A N 1
ATOM 868 C CA . CYS A 1 104 ? -1.977 10.331 3.978 1.00 98.56 104 CYS A CA 1
ATOM 869 C C . CYS A 1 104 ? -2.969 10.762 5.072 1.00 98.56 104 CYS A C 1
ATOM 871 O O . CYS A 1 104 ? -3.256 9.992 5.999 1.00 98.56 104 CYS A O 1
ATOM 873 N N . HIS A 1 105 ? -3.524 11.972 4.979 1.00 98.19 105 HIS A N 1
ATOM 874 C CA . HIS A 1 105 ? -4.536 12.446 5.922 1.00 98.19 105 HIS A CA 1
ATOM 875 C C . HIS A 1 105 ? -5.813 11.589 5.846 1.00 98.19 105 HIS A C 1
ATOM 877 O O . HIS A 1 105 ? -6.279 11.044 6.861 1.00 98.19 105 HIS A O 1
ATOM 883 N N . GLU A 1 106 ? -6.314 11.356 4.636 1.00 98.25 106 GLU A N 1
ATOM 884 C CA . GLU A 1 106 ? -7.517 10.557 4.397 1.00 98.25 106 GLU A CA 1
ATOM 885 C C . GLU A 1 106 ? -7.304 9.056 4.647 1.00 98.25 106 GLU A C 1
ATOM 887 O O . GLU A 1 106 ? -8.139 8.399 5.270 1.00 98.25 106 GLU A O 1
ATOM 892 N N . ALA A 1 107 ? -6.144 8.501 4.295 1.00 98.38 107 ALA A N 1
ATOM 893 C CA . ALA A 1 107 ? -5.817 7.091 4.500 1.00 98.38 107 ALA A CA 1
ATOM 894 C C . ALA A 1 107 ? -5.473 6.775 5.963 1.00 98.38 107 ALA A C 1
ATOM 896 O O . ALA A 1 107 ? -6.004 5.828 6.544 1.00 98.38 107 ALA A O 1
ATOM 897 N N . PHE A 1 108 ? -4.620 7.580 6.604 1.00 97.94 108 PHE A N 1
ATOM 898 C CA . PHE A 1 108 ? -3.995 7.232 7.891 1.00 97.94 108 PHE A CA 1
ATOM 899 C C . PHE A 1 108 ? -4.305 8.213 9.030 1.00 97.94 108 PHE A C 1
ATOM 901 O O . PHE A 1 108 ? -4.120 7.879 10.211 1.00 97.94 108 PHE A O 1
ATOM 908 N N . GLY A 1 109 ? -4.791 9.412 8.704 1.00 97.25 109 GLY A N 1
ATOM 909 C CA . GLY A 1 109 ? -5.047 10.494 9.659 1.00 97.25 109 GLY A CA 1
ATOM 910 C C . GLY A 1 109 ? -3.782 11.222 10.097 1.00 97.25 109 GLY A C 1
ATOM 911 O O . GLY A 1 109 ? -3.824 11.954 11.078 1.00 97.25 109 GLY A O 1
ATOM 912 N N . ARG A 1 110 ? -2.658 10.957 9.427 1.00 96.56 110 ARG A N 1
ATOM 913 C CA . ARG A 1 110 ? -1.346 11.569 9.647 1.00 96.56 110 ARG A CA 1
ATOM 914 C C . ARG A 1 110 ? -0.456 11.294 8.442 1.00 96.56 110 ARG A C 1
ATOM 916 O O . ARG A 1 110 ? -0.711 10.341 7.710 1.00 96.56 110 ARG A O 1
ATOM 923 N N . PHE A 1 111 ? 0.606 12.074 8.293 1.00 97.44 111 PHE A N 1
ATOM 924 C CA . PHE A 1 111 ? 1.609 11.836 7.263 1.00 97.44 111 PHE A CA 1
ATOM 925 C C . PHE A 1 111 ? 2.300 10.475 7.462 1.00 97.44 111 PHE A C 1
ATOM 927 O O . PHE A 1 111 ? 2.658 10.117 8.588 1.00 97.44 111 PHE A O 1
ATOM 934 N N . MET A 1 112 ? 2.463 9.707 6.382 1.00 96.12 112 MET A N 1
ATOM 935 C CA . MET A 1 112 ? 3.251 8.475 6.382 1.00 96.12 112 MET A CA 1
ATOM 936 C C . MET A 1 112 ? 4.638 8.792 5.831 1.00 96.12 112 MET A C 1
ATOM 938 O O . MET A 1 112 ? 4.800 9.050 4.639 1.00 96.12 112 MET A O 1
ATOM 942 N N . HIS A 1 113 ? 5.640 8.790 6.704 1.00 92.25 113 HIS A N 1
ATOM 943 C CA . HIS A 1 113 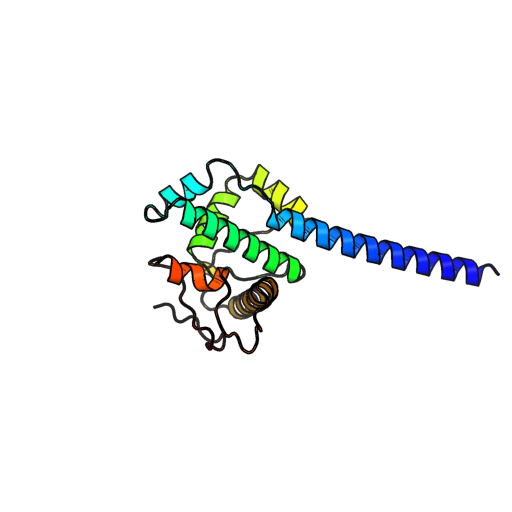? 7.022 8.982 6.281 1.00 92.25 113 HIS A CA 1
ATOM 944 C C . HIS A 1 113 ? 7.529 7.740 5.550 1.00 92.25 113 HIS A C 1
ATOM 946 O O . HIS A 1 113 ? 7.260 6.608 5.959 1.00 92.25 113 HIS A O 1
ATOM 952 N N . HIS A 1 114 ? 8.260 7.981 4.470 1.00 86.94 114 HIS A N 1
ATOM 953 C CA . HIS A 1 114 ? 8.975 6.951 3.736 1.00 86.94 114 HIS A CA 1
ATOM 954 C C . HIS A 1 114 ? 10.352 6.728 4.365 1.00 86.94 114 HIS A C 1
ATOM 956 O O . HIS A 1 114 ? 10.992 7.669 4.834 1.00 86.94 114 HIS A O 1
ATOM 962 N N . THR A 1 115 ? 10.783 5.472 4.417 1.00 77.50 115 THR A N 1
ATOM 963 C CA . THR A 1 115 ? 12.141 5.091 4.812 1.00 77.50 115 THR A CA 1
ATOM 964 C C . THR A 1 115 ? 12.648 4.113 3.756 1.00 77.50 115 THR A C 1
ATOM 966 O O . THR A 1 115 ? 12.078 3.022 3.659 1.00 77.50 115 THR A O 1
ATOM 969 N N . PRO A 1 116 ? 13.665 4.482 2.956 1.00 66.12 116 PRO A N 1
ATOM 970 C CA . PRO A 1 116 ? 14.121 3.657 1.842 1.00 66.12 116 PRO A CA 1
ATOM 971 C C . PRO A 1 116 ? 14.549 2.255 2.264 1.00 66.12 116 PRO A C 1
ATOM 973 O O . PRO A 1 116 ? 15.211 2.079 3.290 1.00 66.12 116 PRO A O 1
ATOM 976 N N . ALA A 1 117 ? 14.217 1.259 1.438 1.00 61.41 117 ALA A N 1
ATOM 977 C CA . ALA A 1 117 ? 14.547 -0.143 1.698 1.00 61.41 117 ALA A CA 1
ATOM 978 C C . ALA A 1 117 ? 16.065 -0.381 1.833 1.00 61.41 117 ALA A C 1
ATOM 980 O O . ALA A 1 117 ? 16.487 -1.184 2.663 1.00 61.41 117 ALA A O 1
ATOM 981 N N . VAL A 1 118 ? 16.884 0.379 1.095 1.00 60.84 118 VAL A N 1
ATOM 982 C CA . VAL A 1 118 ? 18.360 0.328 1.144 1.00 60.84 118 VAL A CA 1
ATOM 983 C C . VAL A 1 118 ? 18.916 0.674 2.530 1.00 60.84 118 VAL A C 1
ATOM 985 O O . VAL A 1 118 ? 19.939 0.137 2.934 1.00 60.84 118 VAL A O 1
ATOM 988 N N . VAL A 1 119 ? 18.233 1.523 3.301 1.00 57.97 119 VAL A N 1
ATOM 989 C CA . VAL A 1 119 ? 18.674 1.887 4.661 1.00 57.97 119 VAL A CA 1
ATOM 990 C C . VAL A 1 119 ? 18.386 0.755 5.661 1.00 57.97 119 VAL A C 1
ATOM 992 O O . VAL A 1 119 ? 18.945 0.719 6.750 1.00 57.97 119 VAL A O 1
ATOM 995 N N . MET A 1 120 ? 17.531 -0.204 5.298 1.00 55.69 120 MET A N 1
ATOM 996 C CA . MET A 1 120 ? 17.006 -1.229 6.203 1.00 55.69 120 MET A CA 1
ATOM 997 C C . MET A 1 120 ? 17.748 -2.576 6.126 1.00 55.69 120 MET A C 1
ATOM 999 O O . MET A 1 120 ? 17.438 -3.486 6.902 1.00 55.69 120 MET A O 1
ATOM 1003 N N . THR A 1 121 ? 18.726 -2.742 5.229 1.00 52.72 121 THR A N 1
ATOM 1004 C CA . THR A 1 121 ? 19.550 -3.959 5.157 1.00 52.72 121 THR A CA 1
ATOM 1005 C C . THR A 1 121 ? 20.402 -4.109 6.420 1.00 52.72 121 THR A C 1
ATOM 1007 O O . THR A 1 121 ? 21.360 -3.371 6.620 1.00 52.72 121 THR A O 1
ATOM 1010 N N . GLY A 1 122 ? 20.055 -5.078 7.277 1.00 54.00 122 GLY A N 1
ATOM 1011 C CA . GLY A 1 122 ? 20.828 -5.438 8.478 1.00 54.00 122 GLY A CA 1
ATOM 1012 C C . GLY A 1 122 ? 20.186 -5.073 9.822 1.00 54.00 122 GLY A C 1
ATOM 1013 O O . GLY A 1 122 ? 20.690 -5.483 10.867 1.00 54.00 122 GLY A O 1
ATOM 1014 N N . GLU A 1 123 ? 19.048 -4.372 9.841 1.00 57.25 123 GLU A N 1
ATOM 1015 C CA . GLU A 1 123 ? 18.413 -3.961 11.099 1.00 57.25 123 GLU A CA 1
ATOM 1016 C C . GLU A 1 123 ? 17.384 -4.970 11.639 1.00 57.25 123 GLU A C 1
ATOM 1018 O O . GLU A 1 123 ? 16.518 -5.481 10.923 1.00 57.25 123 GLU A O 1
ATOM 1023 N N . LYS A 1 124 ? 17.371 -5.175 12.966 1.00 59.25 124 LYS A N 1
ATOM 1024 C CA . LYS A 1 124 ? 16.330 -5.966 13.659 1.00 59.25 124 LYS A CA 1
ATOM 1025 C C . LYS A 1 124 ? 14.909 -5.444 13.371 1.00 59.25 124 LYS A C 1
ATOM 1027 O O . LYS A 1 124 ? 13.964 -6.235 13.296 1.00 59.25 124 LYS A O 1
ATOM 1032 N N . ASN A 1 125 ? 14.759 -4.132 13.168 1.00 59.50 125 ASN A N 1
ATOM 1033 C CA . ASN A 1 125 ? 13.483 -3.488 12.851 1.00 59.50 125 ASN A CA 1
ATOM 1034 C C . ASN A 1 125 ? 12.957 -3.872 11.462 1.00 59.50 125 ASN A C 1
ATOM 1036 O O . ASN A 1 125 ? 11.754 -4.125 11.337 1.00 59.50 125 ASN A O 1
ATOM 1040 N N . ALA A 1 126 ? 13.837 -4.018 10.467 1.00 63.00 126 ALA A N 1
ATOM 1041 C CA . ALA A 1 126 ? 13.484 -4.418 9.106 1.00 63.00 126 ALA A CA 1
ATOM 1042 C C . ALA A 1 126 ? 12.832 -5.809 9.071 1.00 63.00 126 ALA A C 1
ATOM 1044 O O . ALA A 1 126 ? 11.776 -5.997 8.467 1.00 63.00 126 ALA A O 1
ATOM 1045 N N . ASN A 1 127 ? 13.368 -6.763 9.839 1.00 77.81 127 ASN A N 1
ATOM 1046 C CA . ASN A 1 127 ? 12.777 -8.100 9.962 1.00 77.81 127 ASN A CA 1
ATOM 1047 C C . ASN A 1 127 ? 11.368 -8.064 10.582 1.00 77.81 127 ASN A C 1
ATOM 1049 O O . ASN A 1 127 ? 10.471 -8.798 10.159 1.00 77.81 127 ASN A O 1
ATOM 1053 N N . SER A 1 128 ? 11.134 -7.199 11.574 1.00 86.38 128 SER A N 1
ATOM 1054 C CA . SER A 1 128 ? 9.808 -7.055 12.192 1.00 86.38 128 SER A CA 1
ATOM 1055 C C . SER A 1 128 ? 8.797 -6.357 11.270 1.00 86.38 128 SER A C 1
ATOM 1057 O O . SER A 1 128 ? 7.624 -6.744 11.233 1.00 86.38 128 SER A O 1
ATOM 1059 N N . GLY A 1 129 ? 9.252 -5.360 10.502 1.00 90.75 129 GLY A N 1
ATOM 1060 C CA . GLY A 1 129 ? 8.452 -4.614 9.536 1.00 90.75 129 GLY A CA 1
ATOM 1061 C C . GLY A 1 129 ? 8.037 -5.481 8.353 1.00 90.75 129 GLY A C 1
ATOM 1062 O O . GLY A 1 129 ? 6.861 -5.485 7.986 1.00 90.75 129 GLY A O 1
ATOM 1063 N N . LEU A 1 130 ? 8.962 -6.278 7.818 1.00 91.38 130 LEU A N 1
ATOM 1064 C CA . LEU 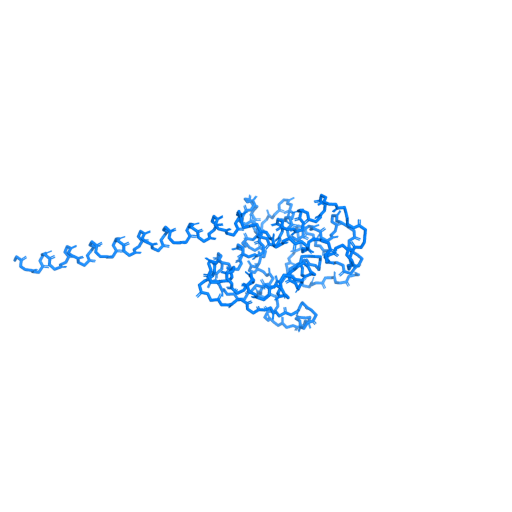A 1 130 ? 8.700 -7.206 6.720 1.00 91.38 130 LEU A CA 1
ATOM 1065 C C . LEU A 1 130 ? 7.718 -8.311 7.134 1.00 91.38 130 LEU A C 1
ATOM 1067 O O . LEU A 1 130 ? 6.733 -8.547 6.439 1.00 91.38 130 LEU A O 1
ATOM 1071 N N . ARG A 1 131 ? 7.900 -8.924 8.316 1.00 92.12 131 ARG A N 1
ATOM 1072 C CA . ARG A 1 131 ? 6.956 -9.924 8.864 1.00 92.12 131 ARG A CA 1
ATOM 1073 C C . ARG A 1 131 ? 5.551 -9.356 9.069 1.00 92.12 131 ARG A C 1
ATOM 1075 O O . ARG A 1 131 ? 4.558 -10.054 8.861 1.00 92.12 131 ARG A O 1
ATOM 1082 N N . ARG A 1 132 ? 5.451 -8.092 9.489 1.00 94.69 132 ARG A N 1
ATOM 1083 C CA . ARG A 1 132 ? 4.172 -7.386 9.643 1.00 94.69 132 ARG A CA 1
ATOM 1084 C C . ARG A 1 132 ? 3.523 -7.127 8.285 1.00 94.69 132 ARG A C 1
ATOM 1086 O O . ARG A 1 132 ? 2.335 -7.401 8.146 1.00 94.69 132 ARG A O 1
ATOM 1093 N N . CYS A 1 133 ? 4.293 -6.645 7.308 1.00 95.94 133 CYS A N 1
ATOM 1094 C CA . CYS A 1 133 ? 3.822 -6.448 5.938 1.00 95.94 133 CYS A CA 1
ATOM 1095 C C . CYS A 1 133 ? 3.295 -7.766 5.357 1.00 95.94 133 CYS A C 1
ATOM 1097 O O . CYS A 1 133 ? 2.141 -7.832 4.946 1.00 95.94 133 CYS A O 1
ATOM 1099 N N . TRP A 1 134 ? 4.086 -8.838 5.463 1.00 95.69 134 TRP A N 1
ATOM 1100 C CA . TRP A 1 134 ? 3.723 -10.194 5.054 1.00 95.69 134 TRP A CA 1
ATOM 1101 C C . TRP A 1 134 ? 2.382 -10.641 5.632 1.00 95.69 134 TRP A C 1
ATOM 1103 O O . TRP A 1 134 ? 1.491 -11.068 4.901 1.00 95.69 134 TRP A O 1
ATOM 1113 N N . TRP A 1 135 ? 2.220 -10.509 6.951 1.00 96.56 135 TRP A N 1
ATOM 1114 C CA . TRP A 1 135 ? 1.012 -10.939 7.645 1.00 96.56 135 TRP A CA 1
ATOM 1115 C C . TRP A 1 135 ? -0.246 -10.255 7.106 1.00 96.56 135 TRP A C 1
ATOM 1117 O O . TRP A 1 135 ? -1.252 -10.921 6.859 1.00 96.56 135 TRP A O 1
ATOM 1127 N N . TYR A 1 136 ? -0.202 -8.932 6.933 1.00 97.88 136 TYR A N 1
ATOM 1128 C CA . TYR A 1 136 ? -1.363 -8.179 6.465 1.00 97.88 136 TYR A CA 1
ATOM 1129 C C . TYR A 1 136 ? -1.578 -8.294 4.954 1.00 97.88 136 TYR A C 1
ATOM 1131 O O . TYR A 1 136 ? -2.729 -8.384 4.541 1.00 97.88 136 TYR A O 1
ATOM 1139 N N . ALA A 1 137 ? -0.517 -8.390 4.148 1.00 97.69 137 ALA A N 1
ATOM 1140 C CA . ALA A 1 137 ? -0.627 -8.662 2.716 1.00 97.69 137 ALA A CA 1
ATOM 1141 C C . ALA A 1 137 ? -1.271 -10.035 2.455 1.00 97.69 137 ALA A C 1
ATOM 1143 O O . ALA A 1 137 ? -2.203 -10.136 1.662 1.00 97.69 137 ALA A O 1
ATOM 1144 N N . CYS A 1 138 ? -0.855 -11.071 3.194 1.00 97.25 138 CYS A N 1
ATOM 1145 C CA . CYS A 1 138 ? -1.484 -12.391 3.135 1.00 97.25 138 CYS A CA 1
ATOM 1146 C C . CYS A 1 138 ? -2.963 -12.334 3.524 1.00 97.25 138 CYS A C 1
ATOM 1148 O O . CYS A 1 138 ? -3.802 -12.878 2.814 1.00 97.25 138 CYS A O 1
ATOM 1150 N N . LYS A 1 139 ? -3.295 -11.659 4.634 1.00 96.69 139 LYS A N 1
ATOM 1151 C CA . LYS A 1 139 ? -4.689 -11.524 5.080 1.00 96.69 139 LYS A CA 1
ATOM 1152 C C . LYS A 1 139 ? -5.570 -10.813 4.058 1.00 96.69 139 LYS A C 1
ATOM 1154 O O . LYS A 1 139 ? -6.696 -11.253 3.862 1.00 96.69 139 LYS A O 1
ATOM 1159 N N . GLU A 1 140 ? -5.064 -9.763 3.417 1.00 96.81 140 GLU A N 1
ATOM 1160 C CA . GLU A 1 140 ? -5.806 -9.023 2.388 1.00 96.81 140 GLU A CA 1
ATOM 1161 C C . GLU A 1 140 ? -6.166 -9.908 1.185 1.00 96.81 140 GLU A C 1
ATOM 1163 O O . GLU A 1 140 ? -7.208 -9.731 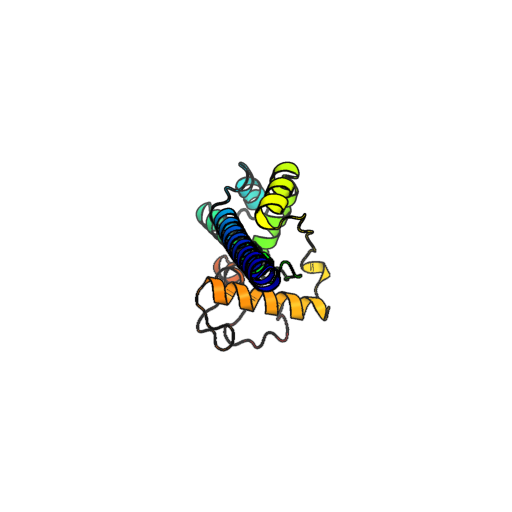0.565 1.00 96.81 140 GLU A O 1
ATOM 1168 N N . GLU A 1 141 ? -5.340 -10.912 0.894 1.00 97.06 141 GLU A N 1
ATOM 1169 C CA . GLU A 1 141 ? -5.545 -11.855 -0.207 1.00 97.06 141 GLU A CA 1
ATOM 1170 C C . GLU A 1 141 ? -6.113 -13.217 0.218 1.00 97.06 141 GLU A C 1
ATOM 1172 O O . GLU A 1 141 ? -6.120 -14.160 -0.578 1.00 97.06 141 GLU A O 1
ATOM 1177 N N . ASN A 1 142 ? -6.584 -13.339 1.463 1.00 97.06 142 ASN A N 1
ATOM 1178 C CA . ASN A 1 142 ? -7.085 -14.591 2.040 1.00 97.06 142 ASN A CA 1
ATOM 1179 C C . ASN A 1 142 ? -6.065 -15.751 1.995 1.00 97.06 142 ASN A C 1
ATOM 1181 O O . ASN A 1 142 ? -6.422 -16.919 1.851 1.00 97.06 142 ASN A O 1
ATOM 1185 N N . ILE A 1 143 ? -4.777 -15.438 2.142 1.00 95.38 143 ILE A N 1
ATOM 1186 C CA . ILE A 1 143 ? -3.679 -16.405 2.253 1.00 95.38 143 ILE A CA 1
ATOM 1187 C C . ILE A 1 143 ? -3.396 -16.664 3.736 1.00 95.38 143 ILE A C 1
ATOM 1189 O O . ILE A 1 143 ? -3.339 -15.731 4.540 1.00 95.38 143 ILE A O 1
ATOM 1193 N N . ASN A 1 144 ? -3.159 -17.923 4.120 1.00 93.75 144 ASN A N 1
ATOM 1194 C CA . ASN A 1 144 ? -2.701 -18.245 5.473 1.00 93.75 144 ASN A CA 1
ATOM 1195 C C . ASN A 1 144 ? -1.240 -17.782 5.661 1.00 93.75 144 ASN A C 1
ATOM 1197 O O . ASN A 1 144 ? -0.342 -18.392 5.083 1.00 93.75 144 ASN A O 1
ATOM 1201 N N . PRO A 1 145 ? -0.956 -16.775 6.510 1.00 92.00 145 PRO A N 1
ATOM 1202 C CA . PRO A 1 145 ? 0.392 -16.222 6.644 1.00 92.00 145 PRO A CA 1
ATOM 1203 C C . PRO A 1 145 ? 1.394 -17.174 7.311 1.00 92.00 145 PRO A C 1
ATOM 1205 O O . PRO A 1 145 ? 2.591 -16.902 7.264 1.00 92.00 145 PRO A O 1
ATOM 1208 N N . ARG A 1 146 ? 0.932 -18.247 7.972 1.00 90.12 146 ARG A N 1
ATOM 1209 C CA . ARG A 1 146 ? 1.796 -19.252 8.622 1.00 90.12 146 ARG A CA 1
ATOM 1210 C C . ARG A 1 146 ? 2.137 -20.429 7.715 1.00 90.12 146 ARG A C 1
ATOM 1212 O O . ARG A 1 146 ? 3.154 -21.073 7.931 1.00 90.12 146 ARG A O 1
ATOM 1219 N N . LYS A 1 147 ? 1.264 -20.731 6.754 1.00 89.19 147 LYS A N 1
ATOM 1220 C CA . LYS A 1 147 ? 1.425 -21.824 5.790 1.00 89.19 147 LYS A CA 1
ATOM 1221 C C . LYS A 1 147 ? 0.879 -21.368 4.430 1.00 89.19 147 LYS A C 1
ATOM 1223 O O . LYS A 1 147 ? -0.211 -21.790 4.038 1.00 89.19 147 LYS A O 1
ATOM 1228 N N . PRO A 1 148 ? 1.564 -20.423 3.769 1.00 90.31 148 PRO A N 1
ATOM 1229 C CA . PRO A 1 148 ? 1.108 -19.858 2.504 1.00 90.31 148 PRO A CA 1
ATOM 1230 C C . PRO A 1 148 ? 1.229 -20.894 1.379 1.00 90.31 148 PRO A C 1
ATOM 1232 O O . PRO A 1 148 ? 2.254 -21.547 1.228 1.00 90.31 148 PRO A O 1
ATOM 1235 N N . LEU A 1 149 ? 0.192 -21.024 0.550 1.00 91.12 149 LEU A N 1
ATOM 1236 C CA . LEU A 1 149 ? 0.255 -21.847 -0.671 1.00 91.12 149 LEU A CA 1
ATOM 1237 C C . LEU A 1 149 ? 0.811 -21.068 -1.873 1.00 91.12 149 LEU A C 1
ATOM 1239 O O . LEU A 1 149 ? 1.208 -21.656 -2.872 1.00 91.12 149 LEU A O 1
ATOM 1243 N N . ARG A 1 150 ? 0.822 -19.736 -1.780 1.00 93.69 150 ARG A N 1
ATOM 1244 C CA . ARG A 1 150 ? 1.325 -18.798 -2.786 1.00 93.69 150 ARG A CA 1
ATOM 1245 C C . ARG A 1 150 ? 1.779 -17.513 -2.103 1.00 93.69 150 ARG A C 1
ATOM 1247 O O . ARG A 1 150 ? 1.376 -17.242 -0.972 1.00 93.69 150 ARG A O 1
ATOM 1254 N N . LEU A 1 151 ? 2.568 -16.709 -2.804 1.00 95.19 151 LEU A N 1
ATOM 1255 C CA . LEU A 1 151 ? 2.924 -15.366 -2.352 1.00 95.19 151 LEU A CA 1
ATOM 1256 C C . LEU A 1 151 ? 1.740 -14.397 -2.550 1.00 95.19 151 LEU A C 1
ATOM 1258 O O . LEU A 1 151 ? 1.013 -14.529 -3.545 1.00 95.19 151 LEU A O 1
ATOM 1262 N N . PRO A 1 152 ? 1.541 -13.418 -1.647 1.00 97.12 152 PRO A N 1
ATOM 1263 C CA . PRO A 1 152 ? 0.720 -12.251 -1.955 1.00 97.12 152 PRO A CA 1
ATOM 1264 C C . PRO A 1 152 ? 1.370 -11.429 -3.080 1.00 97.12 152 PRO A C 1
ATOM 1266 O O . PRO A 1 152 ? 2.597 -11.410 -3.207 1.00 97.12 152 PRO A O 1
ATOM 1269 N N . LEU A 1 153 ? 0.555 -10.735 -3.875 1.00 97.62 153 LEU A N 1
ATOM 1270 C CA . LEU A 1 153 ? 0.938 -9.901 -5.013 1.00 97.62 153 LEU A CA 1
ATOM 1271 C C . LEU A 1 153 ? 2.140 -9.022 -4.686 1.00 97.62 153 LEU A C 1
ATOM 1273 O O . LEU A 1 153 ? 3.141 -9.089 -5.389 1.00 97.62 153 LEU A O 1
ATOM 1277 N N . LEU A 1 154 ? 2.055 -8.248 -3.604 1.00 97.44 154 LEU A N 1
ATOM 1278 C CA . LEU A 1 154 ? 3.103 -7.322 -3.188 1.00 97.44 154 LEU A CA 1
ATOM 1279 C C . LEU A 1 154 ? 4.473 -7.998 -2.975 1.00 97.44 154 LEU A C 1
ATOM 1281 O O . LEU A 1 154 ? 5.489 -7.362 -3.213 1.00 97.44 154 LEU A O 1
ATOM 1285 N N . PHE A 1 155 ? 4.523 -9.276 -2.584 1.00 96.38 155 PHE A N 1
ATOM 1286 C CA . PHE A 1 155 ? 5.778 -10.035 -2.453 1.00 96.38 155 PHE A CA 1
ATOM 1287 C C . PHE A 1 155 ? 6.166 -10.768 -3.744 1.00 96.38 155 PHE A C 1
ATOM 1289 O O . PHE A 1 155 ? 7.336 -11.045 -3.978 1.00 96.38 155 PHE A O 1
ATOM 1296 N N . ALA A 1 156 ? 5.197 -11.120 -4.587 1.00 96.81 156 ALA A N 1
ATOM 1297 C CA . ALA A 1 156 ? 5.448 -11.819 -5.845 1.00 96.81 156 ALA A CA 1
ATOM 1298 C C . ALA A 1 156 ? 5.881 -10.882 -6.984 1.00 96.81 156 ALA A C 1
ATOM 1300 O O . ALA A 1 156 ? 6.392 -11.353 -8.000 1.00 96.81 156 ALA A O 1
ATOM 1301 N N . LEU A 1 157 ? 5.603 -9.581 -6.858 1.00 97.56 157 LEU A N 1
ATOM 1302 C CA . LEU A 1 157 ? 5.559 -8.667 -7.994 1.00 97.56 157 LEU A CA 1
ATOM 1303 C C . LEU A 1 157 ? 6.905 -8.502 -8.696 1.00 97.56 157 LEU A C 1
ATOM 1305 O O . LEU A 1 157 ? 6.958 -8.597 -9.918 1.00 97.56 157 LEU A O 1
ATOM 1309 N N . ASP A 1 158 ? 7.978 -8.302 -7.935 1.00 96.75 158 ASP A N 1
ATOM 1310 C CA . ASP A 1 158 ? 9.316 -8.094 -8.493 1.00 96.75 158 ASP A CA 1
ATOM 1311 C C . ASP A 1 158 ? 9.764 -9.290 -9.342 1.00 96.75 158 ASP A C 1
ATOM 1313 O O . ASP A 1 158 ? 10.263 -9.113 -10.453 1.00 96.75 158 ASP A O 1
ATOM 1317 N N . ALA A 1 159 ? 9.527 -10.510 -8.847 1.00 95.62 159 ALA A N 1
ATOM 1318 C CA . ALA A 1 159 ? 9.794 -11.743 -9.582 1.00 95.62 159 ALA A CA 1
ATOM 1319 C C . ALA A 1 159 ? 8.907 -11.862 -10.824 1.00 95.62 159 ALA A C 1
ATOM 1321 O O . ALA A 1 159 ? 9.384 -12.198 -11.902 1.00 95.62 159 ALA A O 1
ATOM 1322 N N . LYS A 1 160 ? 7.614 -11.552 -10.680 1.00 96.75 160 LYS A N 1
ATOM 1323 C CA . LYS A 1 160 ? 6.631 -11.641 -11.763 1.00 96.75 160 LYS A CA 1
ATOM 1324 C C . LYS A 1 160 ? 6.944 -10.698 -12.927 1.00 96.75 160 LYS A C 1
ATOM 1326 O O . LYS A 1 160 ? 6.662 -11.049 -14.067 1.00 96.75 160 LYS A O 1
ATOM 1331 N N . LEU A 1 161 ? 7.488 -9.519 -12.638 1.00 97.12 161 LEU A N 1
ATOM 1332 C CA . LEU A 1 161 ? 7.831 -8.502 -13.634 1.00 97.12 161 LEU A CA 1
ATOM 1333 C C . LEU A 1 161 ? 9.309 -8.543 -14.052 1.00 97.12 161 LEU A C 1
ATOM 1335 O O . LEU A 1 161 ? 9.750 -7.654 -14.769 1.00 97.12 161 LEU A O 1
ATOM 1339 N N . ASN A 1 162 ? 10.073 -9.552 -13.612 1.00 96.00 162 ASN A N 1
ATOM 1340 C CA . ASN A 1 162 ? 11.509 -9.685 -13.881 1.00 96.00 162 ASN A CA 1
ATOM 1341 C C . ASN A 1 162 ? 12.316 -8.417 -13.545 1.00 96.00 162 ASN A C 1
ATOM 1343 O O . ASN A 1 162 ? 13.237 -8.040 -14.265 1.00 96.00 162 ASN A O 1
ATOM 1347 N N . ILE A 1 163 ? 11.994 -7.764 -12.424 1.00 95.12 163 ILE A N 1
ATOM 1348 C CA . ILE A 1 163 ? 12.717 -6.572 -11.967 1.00 95.12 163 ILE A CA 1
ATOM 1349 C C . ILE A 1 163 ? 14.145 -6.983 -11.593 1.00 95.12 163 ILE A C 1
ATOM 1351 O O . ILE A 1 163 ? 14.313 -7.874 -10.753 1.00 95.12 163 ILE A O 1
ATOM 1355 N N . ALA A 1 164 ? 15.140 -6.367 -12.238 1.00 91.31 164 ALA A N 1
ATOM 1356 C CA . ALA A 1 164 ? 16.551 -6.761 -12.164 1.00 91.31 164 ALA A CA 1
ATOM 1357 C C . ALA A 1 164 ? 17.156 -6.612 -10.757 1.00 91.31 164 ALA A C 1
ATOM 1359 O O . ALA A 1 164 ? 17.827 -7.514 -10.281 1.00 91.31 164 ALA A O 1
ATOM 1360 N N . ASP A 1 165 ? 16.862 -5.507 -10.078 1.00 90.62 165 ASP A N 1
ATOM 1361 C CA . ASP A 1 165 ? 17.237 -5.186 -8.692 1.00 90.62 165 ASP A CA 1
ATOM 1362 C C . ASP A 1 165 ? 16.095 -5.490 -7.700 1.00 90.62 165 ASP A C 1
ATOM 1364 O O . ASP A 1 165 ? 16.025 -4.925 -6.611 1.00 90.62 165 ASP A O 1
ATOM 1368 N N . GLY A 1 166 ? 15.147 -6.336 -8.107 1.00 90.94 166 GLY A N 1
ATOM 1369 C CA . GLY A 1 166 ? 13.958 -6.651 -7.325 1.00 90.94 166 GLY A CA 1
ATOM 1370 C C . GLY A 1 166 ? 14.169 -7.797 -6.341 1.00 90.94 166 GLY A C 1
ATOM 1371 O O . GLY A 1 166 ? 15.009 -8.672 -6.530 1.00 90.94 166 GLY A O 1
ATOM 1372 N N . PHE A 1 167 ? 13.323 -7.861 -5.319 1.00 90.44 167 PHE A N 1
ATOM 1373 C CA . PHE A 1 167 ? 13.358 -8.941 -4.342 1.00 90.44 167 PHE A CA 1
ATOM 1374 C C . PHE A 1 167 ? 12.781 -10.246 -4.910 1.00 90.44 167 PHE A C 1
ATOM 1376 O O . PHE A 1 167 ? 11.928 -10.259 -5.805 1.00 90.44 167 PHE A O 1
ATOM 1383 N N . ARG A 1 168 ? 13.242 -11.380 -4.375 1.00 89.31 168 ARG A N 1
ATOM 1384 C CA . ARG A 1 168 ? 12.737 -12.719 -4.698 1.00 89.31 168 ARG A CA 1
ATOM 1385 C C . ARG A 1 168 ? 12.401 -13.447 -3.399 1.00 89.31 168 ARG A C 1
ATOM 1387 O O . ARG A 1 168 ? 13.215 -13.506 -2.482 1.00 89.31 168 ARG A O 1
ATOM 1394 N N . TYR A 1 169 ? 11.193 -13.999 -3.318 1.00 89.00 169 TYR A N 1
ATOM 1395 C CA . TYR A 1 169 ? 10.708 -14.727 -2.144 1.00 89.00 169 TYR A CA 1
ATOM 1396 C C . TYR A 1 169 ? 10.231 -16.122 -2.539 1.00 89.00 169 TYR A C 1
ATOM 1398 O O . TYR A 1 169 ? 9.794 -16.349 -3.665 1.00 89.00 169 TYR A O 1
ATOM 1406 N N . LEU A 1 170 ? 10.254 -17.047 -1.580 1.00 83.69 170 LEU A N 1
ATOM 1407 C CA . LEU A 1 170 ? 9.620 -18.358 -1.698 1.00 83.69 170 LEU A CA 1
ATOM 1408 C C . LEU A 1 170 ? 8.465 -18.446 -0.691 1.00 83.69 170 LEU A C 1
ATOM 1410 O O . LEU A 1 170 ? 8.632 -17.969 0.434 1.00 83.69 170 LEU A O 1
ATOM 1414 N N . PRO A 1 171 ? 7.325 -19.082 -1.029 1.00 75.19 171 PRO A N 1
ATOM 1415 C CA . PRO A 1 171 ? 6.203 -19.240 -0.099 1.00 75.19 171 PRO A CA 1
ATOM 1416 C C . PRO A 1 171 ? 6.616 -19.887 1.231 1.00 75.19 171 PRO A C 1
ATOM 1418 O O . PRO A 1 171 ? 6.182 -19.462 2.293 1.00 75.19 171 PRO A O 1
ATOM 1421 N N . ASN A 1 172 ? 7.513 -20.874 1.181 1.00 66.12 172 ASN A N 1
ATOM 1422 C CA . ASN A 1 172 ? 7.952 -21.625 2.359 1.00 66.12 172 ASN A CA 1
ATOM 1423 C C . ASN A 1 172 ? 9.176 -21.025 3.059 1.00 66.12 172 ASN A C 1
ATOM 1425 O O . ASN A 1 172 ? 9.681 -21.630 4.004 1.00 66.12 172 ASN A O 1
ATOM 1429 N N . CYS A 1 173 ? 9.684 -19.871 2.614 1.00 54.69 173 CYS A N 1
ATOM 1430 C CA . CYS A 1 173 ? 10.797 -19.251 3.313 1.00 54.69 173 CYS A CA 1
ATOM 1431 C C . CYS A 1 173 ? 10.277 -18.775 4.673 1.00 54.69 173 CYS A C 1
ATOM 1433 O O . CYS A 1 173 ? 9.464 -17.850 4.756 1.00 54.69 173 CYS A O 1
ATOM 1435 N N . HIS A 1 174 ? 10.737 -19.407 5.756 1.00 53.34 174 HIS A N 1
ATOM 1436 C CA . HIS A 1 174 ? 10.752 -18.729 7.044 1.00 53.34 174 HIS A CA 1
ATOM 1437 C C . HIS A 1 174 ? 11.380 -17.360 6.775 1.00 53.34 174 HIS A C 1
ATOM 1439 O O . HIS A 1 174 ? 12.436 -17.300 6.155 1.00 53.34 174 HIS A O 1
ATOM 1445 N N . ILE A 1 175 ? 10.691 -16.266 7.121 1.00 52.19 175 ILE A N 1
ATOM 1446 C CA . ILE A 1 175 ? 11.188 -14.897 6.908 1.00 52.19 175 ILE A CA 1
ATOM 1447 C C . ILE A 1 175 ? 12.390 -14.698 7.844 1.00 52.19 175 ILE A C 1
ATOM 1449 O O . ILE A 1 175 ? 12.285 -14.125 8.927 1.00 52.19 175 ILE A O 1
ATOM 1453 N N . THR A 1 176 ? 13.508 -15.283 7.442 1.00 40.66 176 THR A N 1
ATOM 1454 C CA . THR A 1 176 ? 14.815 -15.375 8.072 1.00 40.66 176 THR A CA 1
ATOM 1455 C C . THR A 1 176 ? 15.792 -15.325 6.913 1.00 40.66 176 THR A C 1
ATOM 1457 O O . THR A 1 176 ? 15.978 -16.315 6.216 1.00 40.66 176 THR A O 1
ATOM 1460 N N . GLY A 1 177 ? 16.361 -14.142 6.690 1.00 40.09 177 GLY A N 1
ATOM 1461 C CA . GLY A 1 177 ? 17.354 -13.904 5.650 1.00 40.09 177 GLY A CA 1
ATOM 1462 C C . GLY A 1 177 ? 16.731 -13.575 4.299 1.00 40.09 177 GLY A C 1
ATOM 1463 O O . GLY A 1 177 ? 16.322 -14.456 3.553 1.00 40.09 177 GLY A O 1
ATOM 1464 N N . LEU A 1 178 ? 16.700 -12.282 3.979 1.00 40.59 178 LEU A N 1
ATOM 1465 C CA . LEU A 1 178 ? 16.717 -11.813 2.597 1.00 40.59 178 LEU A CA 1
ATOM 1466 C C . LEU A 1 178 ? 17.876 -12.526 1.886 1.00 40.59 178 LEU A C 1
ATOM 1468 O O . LEU A 1 178 ? 19.031 -12.262 2.210 1.00 40.59 178 LEU A O 1
ATOM 1472 N N . GLN A 1 179 ? 17.593 -13.432 0.952 1.00 35.53 179 GLN A N 1
ATOM 1473 C CA . GLN A 1 179 ? 18.583 -13.764 -0.065 1.00 35.53 179 GLN A CA 1
ATOM 1474 C C . GLN A 1 179 ? 18.426 -12.709 -1.155 1.00 35.53 179 GLN A C 1
ATOM 1476 O O . GLN A 1 179 ? 17.560 -12.810 -2.020 1.00 35.53 179 GLN A O 1
ATOM 1481 N N . ALA A 1 180 ? 19.206 -11.637 -1.017 1.00 32.34 180 ALA A N 1
ATOM 1482 C CA . ALA A 1 180 ? 19.553 -10.795 -2.147 1.00 32.34 180 ALA A CA 1
ATOM 1483 C C . ALA A 1 180 ? 20.493 -11.635 -3.020 1.00 32.34 180 ALA A C 1
ATOM 1485 O O . ALA A 1 180 ? 21.614 -11.930 -2.606 1.00 32.34 180 ALA A O 1
ATOM 1486 N N . GLY A 1 181 ? 19.967 -12.118 -4.141 1.00 30.25 181 GLY A N 1
ATOM 1487 C CA . GLY A 1 181 ? 20.743 -12.662 -5.249 1.00 30.25 181 GLY A CA 1
ATOM 1488 C C . GLY A 1 181 ? 20.754 -11.643 -6.367 1.00 30.25 181 GLY A C 1
ATOM 1489 O O . GLY A 1 181 ? 19.691 -11.004 -6.544 1.00 30.25 181 GLY A O 1
#

pLDDT: mean 90.38, std 14.95, range [30.25, 98.75]

Secondary structure (DSSP, 8-state):
-HHHHHHHHHHHHHHHHHHHHHHHHHHHHHHHHH--PPTTHHHHHHHH-TT--HHHHHHHHHHHHHHHHHHHHTTS-------HHHHHHHHHHHHSHHHHHHHHHHHHSS------GGGGTT-HHHHHHHHHHHHHHHHHTT--TTS-SS--HHHHHHHHTT-TT-----TT--S------